Protein AF-A0AA91IBG1-F1 (afdb_monomer)

Structure (mmCIF, N/CA/C/O backbone):
data_AF-A0AA91IBG1-F1
#
_entry.id   AF-A0AA91IBG1-F1
#
loop_
_atom_site.group_PDB
_atom_site.id
_atom_site.type_symbol
_atom_site.label_atom_id
_atom_site.label_alt_id
_atom_site.label_comp_id
_atom_site.label_asym_id
_atom_site.label_entity_id
_atom_site.label_seq_id
_atom_site.pdbx_PDB_ins_code
_atom_site.Cartn_x
_atom_site.Cartn_y
_atom_site.Cartn_z
_atom_site.occupancy
_atom_site.B_iso_or_equiv
_atom_site.auth_seq_id
_atom_site.auth_comp_id
_atom_site.auth_asym_id
_atom_site.auth_atom_id
_atom_site.pdbx_PDB_model_num
ATOM 1 N N . MET A 1 1 ? -10.911 10.021 14.380 1.00 71.94 1 MET A N 1
ATOM 2 C CA . MET A 1 1 ? -10.523 11.302 13.738 1.00 71.94 1 MET A CA 1
ATOM 3 C C . MET A 1 1 ? -10.210 11.180 12.238 1.00 71.94 1 MET A C 1
ATOM 5 O O . MET A 1 1 ? -10.344 12.176 11.545 1.00 71.94 1 MET A O 1
ATOM 9 N N . TYR A 1 2 ? -9.928 9.997 11.674 1.00 86.56 2 TYR A N 1
ATOM 10 C CA . TYR A 1 2 ? -9.941 9.788 10.213 1.00 86.56 2 TYR A CA 1
ATOM 11 C C . TYR A 1 2 ? -10.861 8.622 9.851 1.00 86.56 2 TYR A C 1
ATOM 13 O O . TYR A 1 2 ? -10.703 7.534 10.384 1.00 86.56 2 TYR A O 1
ATOM 21 N N . SER A 1 3 ? -11.820 8.806 8.940 1.00 91.56 3 SER A N 1
ATOM 22 C CA . SER A 1 3 ? -12.705 7.703 8.508 1.00 91.56 3 SER A CA 1
ATOM 23 C C . SER A 1 3 ? -12.066 6.813 7.434 1.00 91.56 3 SER A C 1
ATOM 25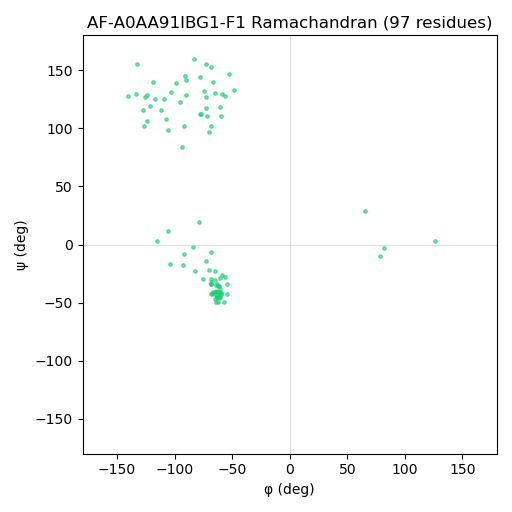 O O . SER A 1 3 ? -12.467 5.664 7.240 1.00 91.56 3 SER A O 1
ATOM 27 N N . ARG A 1 4 ? -11.084 7.356 6.706 1.00 92.50 4 ARG A N 1
ATOM 28 C CA . ARG A 1 4 ? -10.378 6.720 5.588 1.00 92.50 4 ARG A CA 1
ATOM 29 C C . ARG A 1 4 ? -8.896 7.076 5.651 1.00 92.50 4 ARG A C 1
ATOM 31 O O . ARG A 1 4 ? -8.578 8.260 5.703 1.00 92.50 4 ARG A O 1
ATOM 38 N N . ILE A 1 5 ? -8.022 6.076 5.609 1.00 92.88 5 ILE A N 1
ATOM 39 C CA . ILE A 1 5 ? -6.561 6.240 5.634 1.00 92.88 5 ILE A CA 1
ATOM 40 C C . ILE A 1 5 ? -6.002 5.706 4.312 1.00 92.88 5 ILE A C 1
ATOM 42 O O . ILE A 1 5 ? -6.283 4.567 3.942 1.00 92.88 5 ILE A O 1
ATOM 46 N N . LEU A 1 6 ? -5.244 6.531 3.588 1.00 93.25 6 LEU A N 1
ATOM 47 C CA . LEU A 1 6 ? -4.535 6.127 2.373 1.00 93.25 6 LEU A CA 1
ATOM 48 C C . LEU A 1 6 ? -3.134 5.631 2.748 1.00 93.25 6 LEU A C 1
ATOM 50 O O . LEU A 1 6 ? -2.409 6.340 3.441 1.00 93.25 6 LEU A O 1
ATOM 54 N N . VAL A 1 7 ? -2.757 4.443 2.279 1.00 94.69 7 VAL A N 1
ATOM 55 C CA . VAL A 1 7 ? -1.472 3.802 2.581 1.00 94.69 7 VAL A CA 1
ATOM 56 C C . VAL A 1 7 ? -0.746 3.493 1.268 1.00 94.69 7 VAL A C 1
ATOM 58 O O . VAL A 1 7 ? -1.170 2.590 0.541 1.00 94.69 7 VAL A O 1
ATOM 61 N N . PRO A 1 8 ? 0.314 4.242 0.922 1.00 93.31 8 PRO A N 1
ATOM 62 C CA . PRO A 1 8 ? 1.137 3.932 -0.236 1.00 93.31 8 PRO A CA 1
ATOM 63 C C . PRO A 1 8 ? 2.029 2.717 0.049 1.00 93.31 8 PRO A C 1
ATOM 65 O O . PRO A 1 8 ? 2.694 2.666 1.082 1.00 93.31 8 PRO A O 1
ATOM 68 N N . LEU A 1 9 ? 2.057 1.760 -0.875 1.00 93.62 9 LEU A N 1
ATOM 69 C CA . LEU A 1 9 ? 2.887 0.561 -0.818 1.00 93.62 9 LEU A CA 1
ATOM 70 C C . LEU A 1 9 ? 3.744 0.470 -2.073 1.00 93.62 9 LEU A C 1
ATOM 72 O O . LEU A 1 9 ? 3.230 0.523 -3.186 1.00 93.62 9 LEU A O 1
ATOM 76 N N . ASP A 1 10 ? 5.043 0.286 -1.886 1.00 91.25 10 ASP A N 1
ATOM 77 C CA . ASP A 1 10 ? 6.026 0.039 -2.948 1.00 91.25 10 ASP A CA 1
ATOM 78 C C . ASP A 1 10 ? 6.663 -1.358 -2.844 1.00 91.25 10 ASP A C 1
ATOM 80 O O . ASP A 1 10 ? 7.540 -1.698 -3.631 1.00 91.25 10 ASP A O 1
ATOM 84 N N . GLY A 1 11 ? 6.225 -2.172 -1.876 1.00 90.69 11 GLY A N 1
ATOM 85 C CA . GLY A 1 11 ? 6.756 -3.512 -1.613 1.00 90.69 11 GLY A CA 1
ATOM 86 C C . GLY A 1 11 ? 8.042 -3.530 -0.780 1.00 90.69 11 GLY A C 1
ATOM 87 O O . GLY A 1 11 ? 8.524 -4.606 -0.430 1.00 90.69 11 GLY A O 1
ATOM 88 N N . SER A 1 12 ? 8.600 -2.368 -0.426 1.00 95.31 12 SER A N 1
ATOM 89 C CA . SER A 1 12 ? 9.760 -2.297 0.462 1.00 95.31 12 SER A CA 1
ATOM 90 C C . SER A 1 12 ? 9.409 -2.721 1.899 1.00 95.31 12 SER A C 1
ATOM 92 O O . SER A 1 12 ? 8.281 -2.514 2.354 1.00 95.31 12 SER A O 1
ATOM 94 N N . PRO A 1 13 ? 10.377 -3.238 2.682 1.00 96.44 13 PRO A N 1
ATOM 95 C CA . PRO A 1 13 ? 10.149 -3.558 4.093 1.00 96.44 13 PRO A CA 1
ATOM 96 C C . PRO A 1 13 ? 9.615 -2.371 4.908 1.00 96.44 13 PRO A C 1
ATOM 98 O O . PRO A 1 13 ? 8.793 -2.545 5.804 1.00 96.44 13 PRO A O 1
ATOM 101 N N . THR A 1 14 ? 10.046 -1.152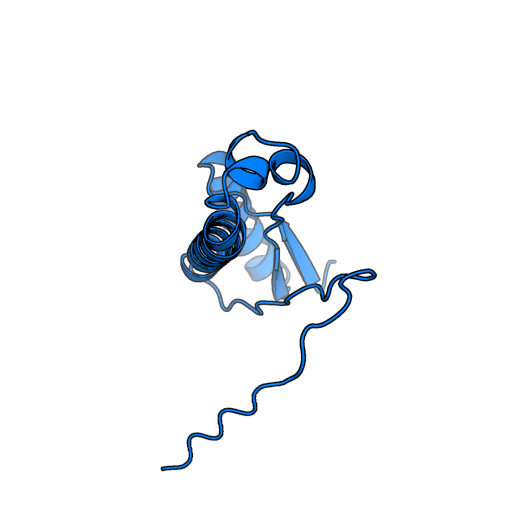 4.573 1.00 97.56 14 THR A N 1
ATOM 102 C CA . THR A 1 14 ? 9.606 0.074 5.245 1.00 97.56 14 THR A CA 1
ATOM 103 C C . THR A 1 14 ? 8.139 0.388 4.964 1.00 97.56 14 THR A C 1
ATOM 105 O O . THR A 1 14 ? 7.412 0.744 5.892 1.00 97.56 14 THR A O 1
ATOM 108 N N . SER A 1 15 ? 7.674 0.245 3.716 1.00 95.81 15 SER A N 1
ATOM 109 C CA . SER A 1 15 ? 6.258 0.481 3.405 1.00 95.81 15 SER A CA 1
ATOM 110 C C . SER A 1 15 ? 5.352 -0.584 4.027 1.00 95.81 15 SER A C 1
ATOM 112 O O . SER A 1 15 ? 4.273 -0.249 4.515 1.00 95.81 15 SER A O 1
ATOM 114 N N . LEU A 1 16 ? 5.821 -1.834 4.121 1.00 95.88 16 LEU A N 1
ATOM 115 C CA . LEU A 1 16 ? 5.120 -2.910 4.829 1.00 95.88 16 LEU A CA 1
ATOM 116 C C . LEU A 1 16 ? 5.031 -2.657 6.343 1.00 95.88 16 LEU A C 1
ATOM 118 O O . LEU A 1 16 ? 3.959 -2.799 6.921 1.00 95.88 16 LEU A O 1
ATOM 122 N N . ALA A 1 17 ? 6.101 -2.182 6.986 1.00 97.12 17 ALA A N 1
ATOM 123 C CA . ALA A 1 17 ? 6.035 -1.781 8.395 1.00 97.12 17 ALA A CA 1
ATOM 124 C C . ALA A 1 17 ? 5.055 -0.607 8.619 1.00 97.12 17 ALA A C 1
ATOM 126 O O . ALA A 1 17 ? 4.335 -0.560 9.619 1.00 97.12 17 ALA A O 1
ATOM 127 N N . GLY A 1 18 ? 4.980 0.330 7.666 1.00 97.00 18 GLY A N 1
ATOM 128 C CA . GLY A 1 18 ? 3.980 1.401 7.672 1.00 97.00 18 GLY A CA 1
ATOM 129 C C . GLY A 1 18 ? 2.540 0.889 7.534 1.00 97.00 18 GLY A C 1
ATOM 130 O O . GLY A 1 18 ? 1.629 1.438 8.158 1.00 97.00 18 GLY A O 1
ATOM 131 N N . LEU A 1 19 ? 2.325 -0.186 6.769 1.00 96.38 19 LEU A N 1
ATOM 132 C CA . LEU A 1 19 ? 1.029 -0.859 6.678 1.00 96.38 19 LEU A CA 1
ATOM 133 C C . LEU A 1 19 ? 0.601 -1.440 8.028 1.00 96.38 19 LEU A C 1
ATOM 135 O O . LEU A 1 19 ? -0.548 -1.247 8.425 1.00 96.38 19 LEU A O 1
ATOM 139 N N . ASP A 1 20 ? 1.511 -2.093 8.751 1.00 97.12 20 ASP A N 1
ATOM 140 C CA . ASP A 1 20 ? 1.217 -2.665 10.072 1.00 97.12 20 ASP A CA 1
ATOM 141 C C . ASP A 1 20 ? 0.761 -1.591 11.075 1.00 97.12 20 ASP A C 1
ATOM 143 O O . ASP A 1 20 ? -0.208 -1.780 11.822 1.00 97.12 20 ASP A O 1
ATOM 147 N N . GLU A 1 21 ? 1.412 -0.425 11.057 1.00 97.25 21 GLU A N 1
ATOM 148 C CA . GLU A 1 21 ? 1.003 0.750 11.835 1.00 97.25 21 GLU A CA 1
ATOM 149 C C . GLU A 1 21 ? -0.390 1.243 11.424 1.00 97.25 21 GLU A C 1
ATOM 151 O O . GLU A 1 21 ? -1.268 1.417 12.274 1.00 97.25 21 GLU A O 1
ATOM 156 N N . ALA A 1 22 ? -0.627 1.415 10.121 1.00 95.94 22 ALA A N 1
ATOM 157 C CA . ALA A 1 22 ? -1.910 1.881 9.603 1.00 95.94 22 ALA A CA 1
ATOM 158 C C . ALA A 1 22 ? -3.062 0.929 9.965 1.00 95.94 22 ALA A C 1
ATOM 160 O O . ALA A 1 22 ? -4.150 1.387 10.319 1.00 95.94 22 ALA A O 1
ATOM 161 N N . ILE A 1 23 ? -2.825 -0.388 9.943 1.00 95.75 23 ILE A N 1
ATOM 162 C CA . ILE A 1 23 ? -3.787 -1.405 10.394 1.00 95.75 23 ILE A CA 1
ATOM 163 C C . ILE A 1 23 ? -4.123 -1.214 11.869 1.00 95.75 23 ILE A C 1
ATOM 165 O O . ILE A 1 23 ? -5.300 -1.257 12.243 1.00 95.75 23 ILE A O 1
ATOM 169 N N . ARG A 1 24 ? -3.119 -0.989 12.720 1.00 96.19 24 ARG A N 1
ATOM 170 C CA . ARG A 1 24 ? -3.355 -0.773 14.151 1.00 96.19 24 ARG A CA 1
ATOM 171 C C . ARG A 1 24 ? -4.171 0.492 14.398 1.00 96.19 24 ARG A C 1
ATOM 173 O O . ARG A 1 24 ? -5.142 0.440 15.150 1.00 96.19 24 ARG A O 1
ATOM 180 N N . LEU A 1 25 ? -3.823 1.590 13.729 1.00 95.12 25 LEU A N 1
ATOM 181 C CA . LEU A 1 25 ? -4.555 2.854 13.821 1.00 95.12 25 LEU A CA 1
ATOM 182 C C . LEU A 1 25 ? -6.002 2.702 13.343 1.00 95.12 25 LEU A C 1
ATOM 184 O O . LEU A 1 25 ? -6.923 3.107 14.047 1.00 95.12 25 LEU A O 1
ATOM 188 N N . ALA A 1 26 ? -6.222 2.050 12.199 1.00 94.56 26 ALA A N 1
ATOM 189 C CA . ALA A 1 26 ? -7.562 1.829 11.665 1.00 94.56 26 ALA A CA 1
ATOM 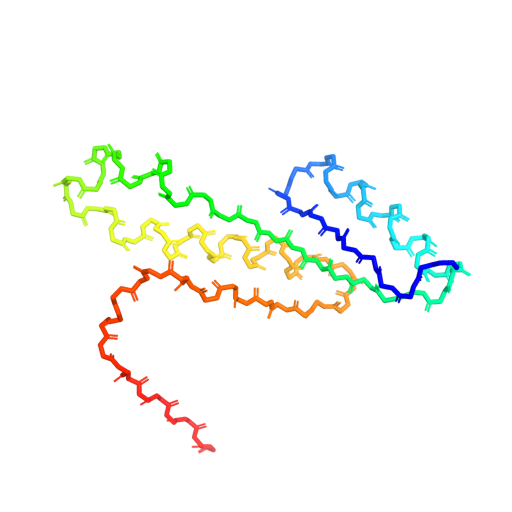190 C C . ALA A 1 26 ? -8.447 1.000 12.605 1.00 94.56 26 ALA A C 1
ATOM 192 O O . ALA A 1 26 ? -9.639 1.276 12.719 1.00 94.56 26 ALA A O 1
ATOM 193 N N . ARG A 1 27 ? -7.873 0.021 13.317 1.00 93.94 27 ARG A N 1
ATOM 194 C CA . ARG A 1 27 ? -8.598 -0.765 14.329 1.00 93.94 27 ARG A CA 1
ATOM 195 C C . ARG A 1 27 ? -9.006 0.070 15.540 1.00 93.94 27 ARG A C 1
ATOM 197 O O . ARG A 1 27 ? -10.117 -0.104 16.025 1.00 93.94 27 ARG A O 1
ATOM 204 N N . ILE A 1 28 ? -8.128 0.955 16.013 1.00 95.19 28 ILE A N 1
ATOM 205 C CA . ILE A 1 28 ? -8.408 1.841 17.155 1.00 95.19 28 ILE A CA 1
ATOM 206 C C . ILE A 1 28 ? -9.495 2.861 16.788 1.00 95.19 28 ILE A C 1
ATOM 208 O O . ILE A 1 28 ? -10.404 3.115 17.570 1.00 95.19 28 ILE A O 1
ATOM 212 N N . GLU A 1 29 ? -9.416 3.418 15.581 1.00 93.50 29 GLU A N 1
ATOM 213 C CA . GLU A 1 29 ? -10.259 4.530 15.131 1.00 93.50 29 GLU A CA 1
ATOM 214 C C . GLU A 1 29 ? -11.544 4.091 14.404 1.00 93.50 29 GLU A C 1
ATOM 216 O O . GLU A 1 29 ? -12.384 4.930 14.076 1.00 93.50 29 GLU A O 1
ATOM 221 N N . GLY A 1 30 ? -11.700 2.795 14.106 1.00 93.69 30 GLY A N 1
ATOM 222 C CA . GLY A 1 30 ? -12.786 2.286 13.259 1.00 93.69 30 GLY A CA 1
ATOM 223 C C . GLY A 1 30 ? -12.698 2.773 11.805 1.00 93.69 30 GLY A C 1
ATOM 224 O O . GLY A 1 30 ? -13.718 2.942 11.135 1.00 93.69 30 GLY A O 1
ATOM 225 N N . SER A 1 31 ? -11.488 3.053 11.319 1.00 94.50 31 SER A N 1
ATOM 226 C CA . SER A 1 31 ? -11.242 3.592 9.980 1.00 94.50 31 SER A CA 1
ATOM 227 C C . SER A 1 31 ? -11.203 2.502 8.914 1.00 94.50 31 SER A C 1
ATOM 229 O O . SER A 1 31 ? -10.906 1.338 9.172 1.00 94.50 31 SER A O 1
ATOM 231 N N . THR A 1 32 ? -11.403 2.908 7.663 1.00 92.56 32 THR A N 1
ATOM 232 C CA . THR A 1 32 ? -11.151 2.052 6.495 1.00 92.56 32 THR A CA 1
ATOM 233 C C . THR A 1 32 ? -9.796 2.376 5.871 1.00 92.56 32 THR A C 1
ATOM 235 O O . THR A 1 32 ? -9.424 3.546 5.749 1.00 92.56 32 THR A O 1
ATOM 238 N N . LEU A 1 33 ? -9.053 1.347 5.465 1.00 92.88 33 LEU A N 1
ATOM 239 C CA . LEU A 1 33 ? -7.788 1.510 4.749 1.00 92.88 33 LEU A CA 1
ATOM 240 C C . LEU A 1 33 ? -8.014 1.528 3.236 1.00 92.88 33 LEU A C 1
ATOM 242 O O . LEU A 1 33 ? -8.879 0.829 2.709 1.00 92.88 33 LEU A O 1
ATOM 246 N N . ARG A 1 34 ? -7.214 2.328 2.535 1.00 91.94 34 ARG A N 1
ATOM 247 C CA . ARG A 1 34 ? -7.112 2.345 1.075 1.00 91.94 34 ARG A CA 1
ATOM 248 C C . ARG A 1 34 ? -5.651 2.193 0.701 1.00 91.94 34 ARG A C 1
ATOM 250 O O . ARG A 1 34 ? -4.855 3.064 1.030 1.00 91.94 34 ARG A O 1
AT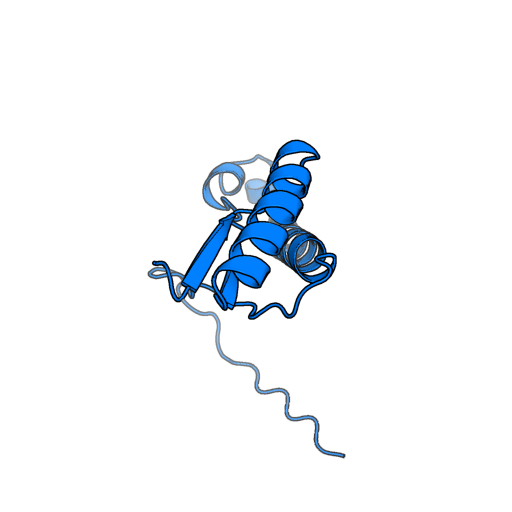OM 257 N N . LEU A 1 35 ? -5.308 1.100 0.037 1.00 92.50 35 LEU A N 1
ATOM 258 C CA . LEU A 1 35 ? -3.936 0.847 -0.388 1.00 92.50 35 LEU A CA 1
ATOM 259 C C . LEU A 1 35 ? -3.708 1.431 -1.784 1.00 92.50 35 LEU A C 1
ATOM 261 O O . LEU A 1 35 ? -4.606 1.386 -2.626 1.00 92.50 35 LEU A O 1
ATOM 265 N N . LEU A 1 36 ? -2.524 1.992 -2.014 1.00 91.19 36 LEU A N 1
ATOM 266 C CA . LEU A 1 36 ? -2.135 2.606 -3.282 1.00 91.19 36 LEU A CA 1
ATOM 267 C C . LEU A 1 36 ? -0.744 2.124 -3.679 1.00 91.19 36 LEU A C 1
ATOM 269 O O . LEU A 1 36 ? 0.191 2.245 -2.898 1.00 91.19 36 LEU A O 1
ATOM 273 N N . HIS A 1 37 ? -0.598 1.656 -4.912 1.00 89.69 37 HIS A N 1
ATOM 274 C CA . HIS A 1 37 ? 0.698 1.446 -5.545 1.00 89.69 37 HIS A CA 1
ATOM 275 C C . HIS A 1 37 ? 0.777 2.337 -6.785 1.00 89.69 37 HIS A C 1
ATOM 277 O O . HIS A 1 37 ? -0.220 2.498 -7.490 1.00 89.69 37 HIS A O 1
ATOM 283 N N . VAL A 1 38 ? 1.938 2.939 -7.034 1.00 87.81 38 VAL A N 1
ATOM 284 C CA . VAL A 1 38 ? 2.149 3.840 -8.172 1.00 87.81 38 VAL A CA 1
ATOM 285 C C . VAL A 1 38 ? 3.275 3.293 -9.031 1.00 87.81 38 VAL A C 1
ATOM 287 O O . VAL A 1 38 ? 4.414 3.202 -8.579 1.00 87.81 38 VAL A O 1
ATOM 290 N N . VAL A 1 39 ? 2.948 2.990 -10.284 1.00 82.31 39 VAL A N 1
ATOM 291 C CA . VAL A 1 39 ? 3.924 2.655 -11.321 1.00 82.31 39 VAL A CA 1
ATOM 292 C C . VAL A 1 39 ? 4.246 3.923 -12.104 1.00 82.31 39 VAL A C 1
ATOM 294 O O . VAL A 1 39 ? 3.358 4.567 -12.661 1.00 82.31 39 VAL A O 1
ATOM 297 N N . ASP A 1 40 ? 5.522 4.296 -12.142 1.00 79.12 40 ASP A N 1
ATOM 298 C CA . ASP A 1 40 ? 5.999 5.448 -12.907 1.00 79.12 40 ASP A CA 1
ATOM 299 C C . ASP A 1 40 ? 6.464 5.003 -14.297 1.00 79.12 40 ASP A C 1
ATOM 301 O O . ASP A 1 40 ? 7.641 4.738 -14.534 1.00 79.12 40 ASP A O 1
ATOM 305 N N . GLU A 1 41 ? 5.510 4.887 -15.218 1.00 74.19 41 GLU A N 1
ATOM 306 C CA . GLU A 1 41 ? 5.750 4.398 -16.582 1.00 74.19 41 GLU A CA 1
ATOM 307 C C . GLU A 1 41 ? 6.664 5.330 -17.394 1.00 74.19 41 GLU A C 1
ATOM 309 O O . GLU A 1 41 ? 7.415 4.880 -18.260 1.00 74.19 41 GLU A O 1
ATOM 314 N N . LEU A 1 42 ? 6.630 6.640 -17.121 1.00 70.50 42 LEU A N 1
ATOM 315 C CA . LEU A 1 42 ? 7.383 7.637 -17.890 1.00 70.50 42 LEU A CA 1
ATOM 316 C C . LEU A 1 42 ? 8.893 7.504 -17.688 1.00 70.50 42 LEU A C 1
ATOM 318 O O . LEU A 1 42 ? 9.651 7.769 -18.620 1.00 70.50 42 LEU A O 1
ATOM 322 N N . LYS A 1 43 ? 9.329 7.023 -16.518 1.00 68.75 43 LYS A N 1
ATOM 323 C CA . LYS A 1 43 ? 10.742 6.696 -16.270 1.00 68.75 43 LYS A CA 1
ATOM 324 C C . LYS A 1 43 ? 11.278 5.621 -17.211 1.00 68.75 43 LYS A C 1
ATOM 326 O O . LYS A 1 43 ? 12.466 5.628 -17.519 1.00 68.75 43 LYS A O 1
ATOM 331 N N . TYR A 1 44 ? 10.413 4.727 -17.680 1.00 67.06 44 TYR A N 1
ATOM 332 C CA . TYR A 1 44 ? 10.791 3.597 -18.528 1.00 67.06 44 TYR A CA 1
ATOM 333 C C . TYR A 1 44 ? 10.422 3.810 -20.000 1.00 67.06 44 TYR A C 1
ATOM 335 O O . TYR A 1 44 ? 11.014 3.174 -20.872 1.00 67.06 44 TYR A O 1
ATOM 343 N N . ALA A 1 45 ? 9.534 4.765 -20.297 1.00 63.47 45 ALA A N 1
ATOM 344 C CA . ALA A 1 45 ? 9.082 5.092 -21.650 1.00 63.47 45 ALA A CA 1
ATOM 345 C C . ALA A 1 45 ? 10.213 5.508 -22.615 1.00 63.47 45 ALA A C 1
ATOM 347 O O . ALA A 1 45 ? 10.081 5.314 -23.823 1.00 63.47 45 ALA A O 1
ATOM 348 N N . TRP A 1 46 ? 11.327 6.041 -22.097 1.00 61.78 46 TRP A N 1
ATOM 349 C CA . TRP A 1 46 ? 12.514 6.433 -22.878 1.00 61.78 46 TRP A CA 1
ATOM 350 C C . TRP A 1 46 ? 13.708 5.483 -22.721 1.00 61.78 46 TRP A C 1
ATOM 352 O O . TRP A 1 46 ? 14.821 5.810 -23.133 1.00 61.78 46 TRP A O 1
ATOM 362 N N . SER A 1 47 ? 13.504 4.313 -22.116 1.00 63.56 47 SER A N 1
ATOM 363 C CA . SER A 1 47 ? 14.555 3.302 -22.014 1.00 63.56 47 SER A CA 1
ATOM 364 C C . SER A 1 47 ? 14.816 2.625 -23.367 1.00 63.56 47 SER A C 1
ATOM 366 O O . SER A 1 47 ? 13.948 2.585 -24.240 1.00 63.56 47 SER A O 1
ATOM 368 N N . PHE A 1 48 ? 16.024 2.079 -23.544 1.00 56.97 48 PHE A N 1
ATOM 369 C CA . PHE A 1 48 ? 16.452 1.394 -24.775 1.00 56.97 48 PHE A CA 1
ATOM 370 C C . PHE A 1 48 ? 15.513 0.234 -25.165 1.00 56.97 48 PHE A C 1
ATOM 372 O O . PHE A 1 48 ? 15.326 -0.055 -26.344 1.00 56.97 48 PHE A O 1
ATOM 379 N N . ASP A 1 49 ? 14.858 -0.362 -24.167 1.00 57.00 49 ASP A N 1
ATOM 380 C CA . ASP A 1 49 ? 13.865 -1.430 -24.297 1.00 57.00 49 ASP A CA 1
ATOM 381 C C . ASP A 1 49 ? 12.614 -0.984 -25.082 1.00 57.00 49 ASP A C 1
ATOM 383 O O . ASP A 1 49 ? 12.059 -1.733 -25.886 1.00 57.00 49 ASP A O 1
ATOM 387 N N . SER A 1 50 ? 12.229 0.289 -24.931 1.00 55.38 50 SER A N 1
ATOM 388 C CA . SER A 1 50 ? 11.125 0.934 -25.656 1.00 55.38 50 SER A CA 1
ATOM 389 C C . SER A 1 50 ? 11.436 1.108 -27.153 1.00 55.38 50 SER A C 1
ATOM 391 O O . SER A 1 50 ? 10.555 0.943 -27.994 1.00 55.38 50 SER A O 1
ATOM 393 N N . LEU A 1 51 ? 12.704 1.361 -27.514 1.00 54.09 51 LEU A N 1
ATOM 394 C CA . LEU A 1 51 ? 13.148 1.434 -28.917 1.0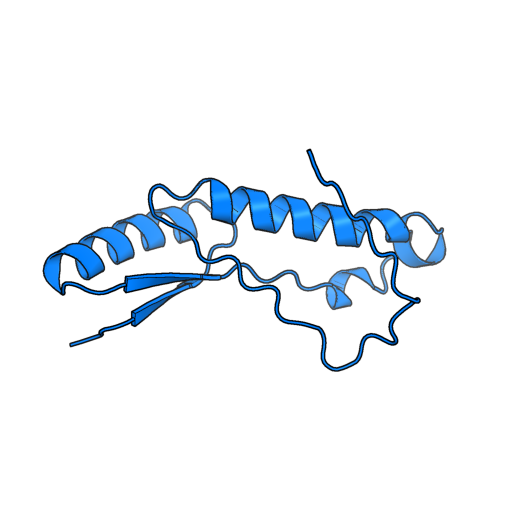0 54.09 51 LEU A CA 1
ATOM 395 C C . LEU A 1 51 ? 13.270 0.054 -29.584 1.00 54.09 51 LEU A C 1
ATOM 397 O O . LEU A 1 51 ? 13.107 -0.050 -30.798 1.00 54.09 51 LEU A O 1
ATOM 401 N N . ALA A 1 52 ? 13.568 -0.991 -28.808 1.00 59.47 52 ALA A N 1
ATOM 402 C CA . ALA A 1 52 ? 13.774 -2.351 -29.305 1.00 59.47 52 ALA A CA 1
ATOM 403 C C . ALA A 1 52 ? 12.468 -3.155 -29.493 1.00 59.47 52 ALA A C 1
ATOM 405 O O . ALA A 1 52 ? 12.519 -4.303 -29.928 1.00 59.47 52 ALA A O 1
ATOM 406 N N . GLY A 1 53 ? 11.301 -2.588 -29.157 1.00 56.56 53 GLY A N 1
ATOM 407 C CA . GLY A 1 53 ? 10.004 -3.284 -29.199 1.00 56.56 53 GLY A CA 1
ATOM 408 C C . GLY A 1 53 ? 9.742 -4.223 -28.011 1.00 56.56 53 GLY A C 1
ATOM 409 O O . GLY A 1 53 ? 8.603 -4.643 -27.801 1.00 56.56 53 GLY A O 1
ATOM 410 N N . CYS A 1 54 ? 10.761 -4.480 -27.188 1.00 54.81 54 CYS A N 1
ATOM 411 C CA . CYS A 1 54 ? 10.683 -5.245 -25.942 1.00 54.81 54 CYS A CA 1
ATOM 412 C C . CYS A 1 54 ? 9.914 -4.512 -24.824 1.00 54.81 54 CYS A C 1
ATOM 414 O O . CYS A 1 54 ? 9.348 -5.149 -23.941 1.00 54.81 54 CYS A O 1
ATOM 416 N N . GLY A 1 55 ? 9.798 -3.181 -24.897 1.00 56.81 55 GLY A N 1
ATOM 417 C CA . GLY A 1 55 ? 9.085 -2.372 -23.902 1.00 56.81 55 GLY A CA 1
ATOM 418 C C . GLY A 1 55 ? 7.561 -2.562 -23.865 1.00 56.81 55 GLY A C 1
ATOM 419 O O . GLY A 1 55 ? 6.909 -2.004 -22.982 1.00 56.81 55 GLY A O 1
ATOM 420 N N . SER A 1 56 ? 6.981 -3.330 -24.797 1.00 65.12 56 SER A N 1
ATOM 421 C CA . SER A 1 56 ? 5.534 -3.589 -24.838 1.00 65.12 56 SER A CA 1
ATOM 422 C C . SER A 1 56 ? 5.042 -4.460 -23.673 1.00 65.12 56 SER A C 1
ATOM 424 O O . SER A 1 56 ? 3.951 -4.204 -23.164 1.00 65.12 56 SER A O 1
ATOM 426 N N . ASP A 1 57 ? 5.867 -5.392 -23.184 1.00 75.00 57 ASP A N 1
ATOM 427 C CA . ASP A 1 57 ? 5.515 -6.290 -22.072 1.00 75.00 57 ASP A CA 1
ATOM 428 C C . ASP A 1 57 ? 5.947 -5.755 -20.696 1.00 75.00 57 ASP A C 1
ATOM 430 O O . ASP A 1 57 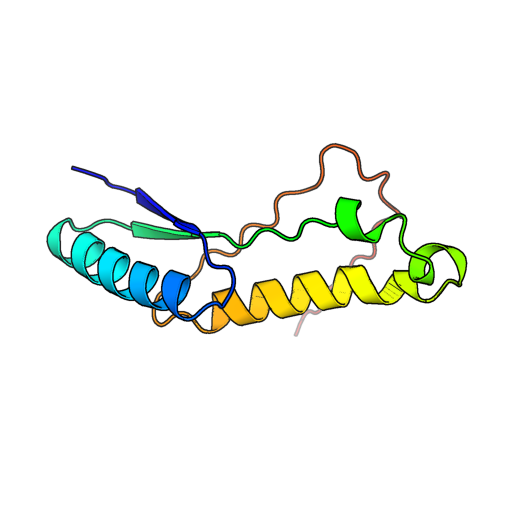? 5.419 -6.173 -19.663 1.00 75.00 57 ASP A O 1
ATOM 434 N N . LEU A 1 58 ? 6.869 -4.787 -20.658 1.00 77.19 58 LEU A N 1
ATOM 435 C CA . LEU A 1 58 ? 7.408 -4.250 -19.408 1.00 77.19 58 LEU A CA 1
ATOM 436 C C . LEU A 1 58 ? 6.345 -3.521 -18.578 1.00 77.19 58 LEU A C 1
ATOM 438 O O . LEU A 1 58 ? 6.234 -3.750 -17.376 1.00 77.19 58 LEU A O 1
ATOM 442 N N . ILE A 1 59 ? 5.555 -2.644 -19.204 1.00 78.38 59 ILE A N 1
ATOM 443 C CA . ILE A 1 59 ? 4.533 -1.867 -18.488 1.00 78.38 59 ILE A CA 1
ATOM 444 C C . ILE A 1 59 ? 3.444 -2.777 -17.889 1.00 78.38 59 ILE A C 1
ATOM 446 O O . ILE A 1 59 ? 3.190 -2.648 -16.687 1.00 78.38 59 ILE A O 1
ATOM 450 N N . PRO A 1 60 ? 2.845 -3.726 -18.641 1.00 81.94 60 PRO A N 1
ATOM 451 C CA . PRO A 1 60 ? 1.931 -4.713 -18.066 1.00 81.94 60 PRO A CA 1
ATOM 452 C C . PRO A 1 60 ? 2.542 -5.497 -16.899 1.00 81.94 60 PRO A C 1
ATOM 454 O O . PRO A 1 60 ? 1.894 -5.654 -15.866 1.00 81.94 60 PRO A O 1
ATOM 457 N N . LEU A 1 61 ? 3.804 -5.924 -17.016 1.00 84.50 61 LEU A N 1
ATOM 458 C CA . LEU A 1 61 ? 4.488 -6.671 -15.959 1.00 84.50 61 LEU A CA 1
ATOM 459 C C . LEU A 1 61 ? 4.681 -5.836 -14.682 1.00 84.50 61 LEU A C 1
ATOM 461 O O . LEU A 1 61 ? 4.485 -6.332 -13.574 1.00 84.50 61 LEU A O 1
ATOM 465 N N . MET A 1 62 ? 5.043 -4.558 -14.817 1.00 84.50 62 MET A N 1
ATOM 466 C CA . MET A 1 62 ? 5.170 -3.645 -13.676 1.00 84.50 62 MET A CA 1
ATOM 467 C C . MET A 1 62 ? 3.825 -3.408 -12.984 1.00 84.50 62 MET A C 1
ATOM 469 O O . MET A 1 62 ? 3.763 -3.359 -11.755 1.00 84.50 62 MET A O 1
ATOM 473 N N . GLN A 1 63 ? 2.749 -3.274 -13.763 1.00 84.12 63 GLN A N 1
ATOM 474 C CA . GLN A 1 63 ? 1.394 -3.149 -13.229 1.00 84.12 63 GLN A CA 1
ATOM 475 C C . GLN A 1 63 ? 0.990 -4.417 -12.468 1.00 84.12 63 GLN A C 1
ATOM 477 O O . GLN A 1 63 ? 0.524 -4.316 -11.335 1.00 84.12 63 GLN A O 1
ATOM 482 N N . GLU A 1 64 ? 1.250 -5.599 -13.032 1.00 89.06 64 GLU A N 1
ATOM 483 C CA . GLU A 1 64 ? 0.972 -6.884 -12.385 1.00 89.06 64 GLU A CA 1
ATOM 484 C C . GLU A 1 64 ? 1.757 -7.050 -11.076 1.00 89.06 64 GLU A C 1
ATOM 486 O O . GLU A 1 64 ? 1.185 -7.422 -10.051 1.00 89.06 64 GLU A O 1
ATOM 491 N N . ALA A 1 65 ? 3.045 -6.700 -11.066 1.00 89.25 65 ALA A N 1
ATOM 492 C CA . ALA A 1 65 ? 3.851 -6.697 -9.846 1.00 89.25 65 ALA A CA 1
ATOM 493 C C . ALA A 1 65 ? 3.274 -5.741 -8.783 1.00 89.25 65 ALA A C 1
ATOM 495 O O . ALA A 1 65 ? 3.176 -6.093 -7.604 1.00 89.25 65 ALA A O 1
ATOM 496 N N . GLY A 1 66 ? 2.827 -4.554 -9.199 1.00 89.31 66 GLY A N 1
ATOM 497 C CA . GLY A 1 66 ? 2.133 -3.602 -8.336 1.00 89.31 66 GLY A CA 1
ATOM 498 C C . GLY A 1 66 ? 0.840 -4.161 -7.741 1.00 89.31 66 GLY A C 1
ATOM 499 O O . GLY A 1 66 ? 0.589 -4.024 -6.540 1.00 89.31 66 GLY A O 1
ATOM 500 N N . GLU A 1 67 ? 0.032 -4.849 -8.549 1.00 90.38 67 GLU A N 1
ATOM 501 C CA . GLU A 1 67 ? -1.162 -5.541 -8.0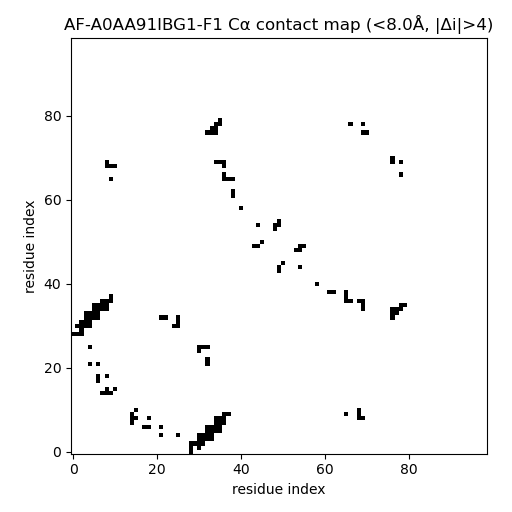63 1.00 90.38 67 GLU A CA 1
ATOM 502 C C . GLU A 1 67 ? -0.820 -6.642 -7.056 1.00 90.38 67 GLU A C 1
ATOM 504 O O . GLU A 1 67 ? -1.518 -6.788 -6.051 1.00 90.38 67 GLU A O 1
ATOM 509 N N . GLN A 1 68 ? 0.244 -7.411 -7.296 1.00 91.44 68 GLN A N 1
ATOM 510 C CA . GLN A 1 68 ? 0.687 -8.466 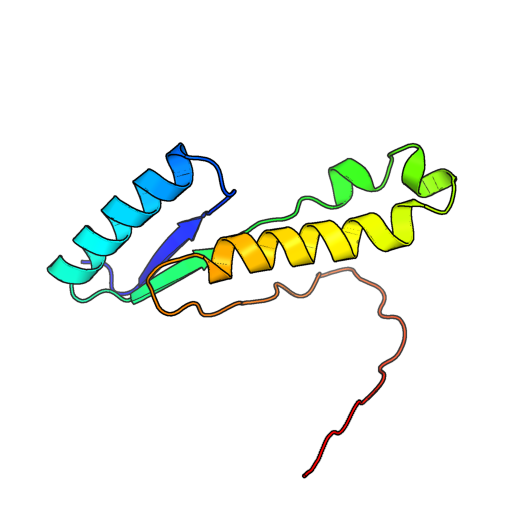-6.383 1.00 91.44 68 GLN A CA 1
ATOM 511 C C . GLN A 1 68 ? 1.097 -7.900 -5.018 1.00 91.44 68 GLN A C 1
ATOM 513 O O . GLN A 1 68 ? 0.705 -8.459 -3.991 1.00 91.44 68 GLN A O 1
ATOM 518 N N . ILE A 1 69 ? 1.794 -6.756 -4.987 1.00 90.94 69 ILE A N 1
ATOM 519 C CA . ILE A 1 69 ? 2.116 -6.045 -3.738 1.00 90.94 69 ILE A CA 1
ATOM 520 C C . ILE A 1 69 ? 0.832 -5.721 -2.977 1.00 90.94 69 ILE A C 1
ATOM 522 O O . ILE A 1 69 ? 0.716 -6.034 -1.792 1.00 90.94 69 ILE A O 1
ATOM 526 N N . LEU A 1 70 ? -0.161 -5.146 -3.657 1.00 91.12 70 LEU A N 1
ATOM 527 C CA . LEU A 1 70 ? -1.433 -4.803 -3.029 1.00 91.12 70 LEU A CA 1
ATOM 528 C C . LEU A 1 70 ? -2.166 -6.054 -2.518 1.00 91.12 70 LEU A C 1
ATOM 530 O O . LEU A 1 70 ? -2.613 -6.072 -1.375 1.00 91.12 70 LEU A O 1
ATOM 534 N N . ARG A 1 71 ? -2.238 -7.126 -3.314 1.00 90.31 71 ARG A N 1
ATOM 535 C CA . ARG A 1 71 ? -2.898 -8.396 -2.945 1.00 90.31 71 ARG A CA 1
ATOM 536 C C . ARG A 1 71 ? -2.228 -9.127 -1.781 1.00 90.31 71 ARG A C 1
ATOM 538 O O . ARG A 1 71 ? -2.894 -9.924 -1.128 1.00 90.31 71 ARG A O 1
ATOM 545 N N . SER A 1 72 ? -0.947 -8.871 -1.519 1.00 89.56 72 SER A N 1
ATOM 546 C CA . SER A 1 72 ? -0.228 -9.464 -0.383 1.00 89.56 72 SER A CA 1
ATOM 547 C C . SER A 1 72 ? -0.645 -8.887 0.977 1.00 89.56 72 SER A C 1
ATOM 549 O O . SER A 1 72 ? -0.327 -9.464 2.017 1.00 89.56 72 SER A O 1
ATOM 551 N N . ALA A 1 73 ? -1.365 -7.760 0.990 1.00 88.38 73 ALA A N 1
ATOM 552 C CA . ALA A 1 73 ? -1.782 -7.109 2.221 1.00 88.38 73 ALA A CA 1
ATOM 553 C C . ALA A 1 73 ? -2.794 -7.962 3.017 1.00 88.38 73 ALA A C 1
ATOM 555 O O . ALA A 1 73 ? -3.746 -8.497 2.446 1.00 88.38 73 ALA A O 1
ATOM 556 N N . PRO A 1 74 ? -2.685 -8.022 4.358 1.00 87.19 74 PRO A N 1
ATOM 557 C CA . PRO A 1 74 ? -3.565 -8.828 5.213 1.00 87.19 74 PRO A CA 1
ATOM 558 C C . PRO A 1 74 ? -4.937 -8.173 5.474 1.00 87.19 74 PRO A C 1
ATOM 560 O O . PRO A 1 74 ? -5.618 -8.500 6.448 1.00 87.19 74 PRO A O 1
ATOM 563 N N . VAL A 1 75 ? -5.342 -7.211 4.643 1.00 85.38 75 VAL A N 1
ATOM 564 C CA . VAL A 1 75 ? -6.592 -6.451 4.770 1.00 85.38 75 VAL A CA 1
ATOM 565 C C . VAL A 1 75 ? -7.322 -6.394 3.431 1.00 85.38 75 VAL A C 1
ATOM 567 O O . VAL A 1 75 ? -6.675 -6.480 2.390 1.00 85.38 75 VAL A O 1
ATOM 570 N N . PRO A 1 76 ? -8.656 -6.215 3.420 1.00 81.12 76 PRO A N 1
ATOM 571 C CA . PRO A 1 76 ? -9.394 -6.044 2.177 1.00 81.12 76 PRO A CA 1
ATOM 572 C C . PRO A 1 76 ? -8.848 -4.872 1.360 1.00 81.12 76 PRO A C 1
ATOM 574 O O . PRO A 1 76 ? -8.729 -3.750 1.858 1.00 81.12 76 PRO A O 1
ATOM 577 N N . VAL A 1 77 ? -8.548 -5.134 0.091 1.00 76.19 77 VAL A N 1
ATOM 578 C CA . VAL A 1 77 ? -7.984 -4.148 -0.830 1.00 76.19 77 VAL A CA 1
ATOM 579 C C . VAL A 1 77 ? -9.025 -3.762 -1.863 1.00 76.19 77 VAL A C 1
ATOM 581 O O . VAL A 1 77 ? -9.551 -4.611 -2.578 1.00 76.19 77 VAL A O 1
ATOM 584 N N . LEU A 1 78 ? -9.295 -2.461 -1.972 1.00 70.69 78 LEU A N 1
ATOM 585 C CA . LEU A 1 78 ? -9.960 -1.907 -3.143 1.00 70.69 78 LEU A CA 1
ATOM 586 C C . LEU A 1 78 ? -8.883 -1.482 -4.133 1.00 70.69 78 LEU A C 1
ATOM 588 O O . LEU A 1 78 ? -8.254 -0.438 -3.962 1.00 70.69 78 LEU A O 1
ATOM 592 N N . LEU A 1 79 ? -8.679 -2.303 -5.155 1.00 65.31 79 LEU A N 1
ATOM 593 C CA . LEU A 1 79 ? -7.747 -1.997 -6.225 1.00 65.31 79 LEU A CA 1
ATOM 594 C C . LEU A 1 79 ? -8.405 -0.968 -7.154 1.00 65.31 79 LEU A C 1
ATOM 596 O O . LEU A 1 79 ? -9.425 -1.241 -7.787 1.00 65.31 79 LEU A O 1
ATOM 600 N N . VAL A 1 80 ? -7.869 0.252 -7.166 1.00 65.00 80 VAL A N 1
ATOM 601 C CA . VAL A 1 80 ? -8.352 1.341 -8.020 1.00 65.00 80 VAL A CA 1
ATOM 602 C C . VAL A 1 80 ? -7.327 1.569 -9.118 1.00 65.00 80 VAL A C 1
ATOM 604 O O . VAL A 1 80 ? -6.255 2.113 -8.864 1.00 65.00 80 VAL A O 1
ATOM 607 N N . HIS A 1 81 ? -7.665 1.184 -10.347 1.00 60.38 81 HIS A N 1
ATOM 608 C CA . HIS A 1 81 ? -6.891 1.585 -11.517 1.00 60.38 81 HIS A CA 1
ATOM 609 C C . HIS A 1 81 ? -7.157 3.069 -11.768 1.00 60.38 81 HIS A C 1
ATOM 611 O O . HIS A 1 81 ? -8.268 3.454 -12.140 1.00 60.38 81 HIS A O 1
ATOM 617 N N . ALA A 1 82 ? -6.158 3.922 -11.544 1.00 56.16 82 ALA A N 1
ATOM 618 C CA . ALA A 1 82 ? -6.226 5.293 -12.022 1.00 56.16 82 ALA A CA 1
ATOM 619 C C . ALA A 1 82 ? -6.150 5.248 -13.554 1.00 56.16 82 ALA A C 1
ATOM 621 O O . ALA A 1 82 ? -5.085 5.021 -14.123 1.00 56.16 82 ALA A O 1
ATOM 622 N N . LEU A 1 83 ? -7.295 5.407 -14.228 1.00 47.62 83 LEU A N 1
ATOM 623 C CA . LEU A 1 83 ? -7.313 5.524 -15.682 1.00 47.62 83 LEU A CA 1
ATOM 624 C C . LEU A 1 83 ? -6.463 6.735 -16.079 1.00 47.62 83 LEU A C 1
ATOM 626 O O . LEU A 1 83 ? -6.641 7.836 -15.555 1.00 47.62 83 LEU A O 1
ATOM 630 N N . ARG A 1 84 ? -5.544 6.525 -17.018 1.00 55.56 84 ARG A N 1
ATOM 631 C CA . ARG A 1 84 ? -4.655 7.570 -17.517 1.00 55.56 84 ARG A CA 1
ATOM 632 C C . ARG A 1 84 ? -5.481 8.701 -18.143 1.00 55.56 84 ARG A C 1
ATOM 634 O O . ARG A 1 84 ? -6.137 8.492 -19.162 1.00 55.56 84 ARG A O 1
ATOM 641 N N . ALA A 1 85 ? -5.391 9.918 -17.608 1.00 39.00 85 ALA A N 1
ATOM 642 C CA . ALA A 1 85 ? -5.691 11.109 -18.396 1.00 39.00 85 ALA A CA 1
ATOM 643 C C . ALA A 1 85 ? -4.563 11.256 -19.434 1.00 39.00 85 ALA A C 1
ATOM 645 O O . ALA A 1 85 ? -3.474 11.716 -19.103 1.00 39.00 85 ALA A O 1
ATOM 646 N N . GLY A 1 86 ? -4.792 10.766 -20.657 1.00 45.59 86 GLY A N 1
ATOM 647 C CA . GLY A 1 86 ? -3.852 10.897 -21.780 1.00 45.59 86 GLY A CA 1
ATOM 648 C C . GLY A 1 86 ? -3.440 9.604 -22.494 1.00 45.59 86 GLY A C 1
ATOM 649 O O . GLY A 1 86 ? -2.635 9.676 -23.416 1.00 45.59 86 GLY A O 1
ATOM 650 N N . ALA A 1 87 ? -3.977 8.432 -22.135 1.00 45.59 87 ALA A N 1
ATOM 651 C CA . ALA A 1 87 ? -3.839 7.257 -22.999 1.00 45.59 87 ALA A CA 1
ATOM 652 C C . ALA A 1 87 ? -4.835 7.372 -24.162 1.00 45.59 87 ALA A C 1
ATOM 654 O O . ALA A 1 87 ? -6.04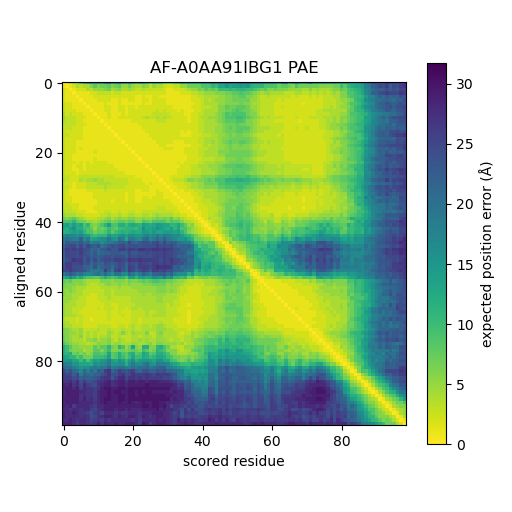5 7.282 -23.957 1.00 45.59 87 ALA A O 1
ATOM 655 N N . VAL A 1 88 ? -4.339 7.557 -25.386 1.00 43.53 88 VAL A N 1
ATOM 656 C CA . VAL A 1 88 ? -5.112 7.211 -26.584 1.00 43.53 88 VAL A CA 1
ATOM 657 C C . VAL A 1 88 ? -5.405 5.714 -26.485 1.00 43.53 88 VAL A C 1
ATOM 659 O O . VAL A 1 88 ? -4.490 4.896 -26.521 1.00 43.53 88 VAL A O 1
ATOM 662 N N . ALA A 1 89 ? -6.670 5.363 -26.273 1.00 32.88 89 ALA A N 1
ATOM 663 C CA . ALA A 1 89 ? -7.108 3.980 -26.163 1.00 32.88 89 ALA A CA 1
ATOM 664 C C . ALA A 1 89 ? -6.902 3.238 -27.497 1.00 32.88 89 ALA A C 1
ATOM 666 O O . ALA A 1 89 ? -7.403 3.720 -28.517 1.00 32.88 89 ALA A O 1
ATOM 667 N N . PRO A 1 90 ? -6.275 2.046 -27.532 1.00 34.97 90 PRO A N 1
ATOM 668 C CA . PRO A 1 90 ? -6.618 1.074 -28.549 1.00 34.97 90 PRO A CA 1
ATOM 669 C C . PRO A 1 90 ? -7.928 0.384 -28.142 1.00 34.97 90 PRO A C 1
ATOM 671 O O . PRO A 1 90 ? -8.241 0.205 -26.965 1.00 34.97 90 PRO A O 1
ATOM 674 N N . ALA A 1 91 ? -8.733 0.093 -29.156 1.00 39.06 91 ALA A N 1
ATOM 675 C CA . ALA A 1 91 ? -10.133 -0.282 -29.065 1.00 39.06 91 ALA A CA 1
ATOM 676 C C . ALA A 1 91 ? -10.436 -1.447 -28.105 1.00 39.06 91 ALA A C 1
ATOM 678 O O . ALA A 1 91 ? -9.683 -2.408 -27.970 1.00 39.06 91 ALA A O 1
ATOM 679 N N . ALA A 1 92 ? -11.613 -1.349 -27.487 1.00 40.91 92 ALA A N 1
ATOM 680 C CA . ALA A 1 92 ? -12.210 -2.338 -26.606 1.00 40.91 92 ALA A CA 1
ATOM 681 C C . ALA A 1 92 ? -12.188 -3.762 -27.188 1.00 40.91 92 ALA A C 1
ATOM 683 O O . ALA A 1 92 ? -12.675 -3.991 -28.294 1.00 40.91 92 ALA A O 1
ATOM 684 N N . SER A 1 93 ? -11.777 -4.738 -26.374 1.00 32.38 93 SER A N 1
ATOM 685 C CA . SER A 1 93 ? -12.261 -6.111 -26.515 1.00 32.38 93 SER A CA 1
ATOM 686 C C . SER A 1 93 ? -13.124 -6.439 -25.297 1.00 32.38 93 SER A C 1
ATOM 688 O O . SER A 1 93 ? -12.679 -6.399 -24.149 1.00 32.38 93 SER A O 1
ATOM 690 N N . ARG A 1 94 ? -14.414 -6.671 -25.553 1.00 42.94 94 ARG A N 1
ATOM 691 C CA . ARG A 1 94 ? -15.333 -7.268 -24.589 1.00 42.94 94 ARG A CA 1
ATOM 692 C C . ARG A 1 94 ? -14.974 -8.744 -24.490 1.00 42.94 94 ARG A C 1
ATOM 694 O O . ARG A 1 94 ? -15.167 -9.464 -25.463 1.00 42.94 94 ARG A O 1
ATOM 701 N N . VAL A 1 95 ? -14.559 -9.205 -23.317 1.00 35.38 95 VAL A N 1
ATOM 702 C CA . VAL A 1 95 ? -14.643 -10.630 -22.989 1.00 35.38 95 VAL A CA 1
ATOM 703 C C . VAL A 1 95 ? -15.786 -10.798 -22.003 1.00 35.38 95 VAL A C 1
ATOM 705 O O . VAL A 1 95 ? -15.676 -10.509 -20.815 1.00 35.38 95 VAL A O 1
ATOM 708 N N . ALA A 1 96 ? -16.928 -11.209 -22.548 1.00 37.12 96 ALA A N 1
ATOM 709 C CA . ALA A 1 96 ? -17.960 -11.866 -21.774 1.00 37.12 96 ALA A CA 1
ATOM 710 C C . ALA A 1 96 ? -17.462 -13.278 -21.447 1.00 37.12 96 ALA A C 1
ATOM 712 O O . ALA A 1 96 ? -17.113 -14.026 -22.356 1.00 37.12 96 ALA A O 1
ATOM 713 N N . ALA A 1 97 ? -17.478 -13.655 -20.174 1.00 33.38 97 ALA A N 1
ATOM 714 C CA . ALA A 1 97 ? -17.478 -15.054 -19.776 1.00 33.38 97 ALA A CA 1
ATOM 715 C C . ALA A 1 97 ? -18.668 -15.251 -18.834 1.00 33.38 97 ALA A C 1
ATOM 717 O O . ALA A 1 97 ? -18.667 -14.814 -17.684 1.00 33.38 97 ALA A O 1
ATOM 718 N N . LYS A 1 98 ? -19.730 -15.827 -19.397 1.00 28.11 98 LYS A N 1
ATOM 719 C CA . LYS A 1 98 ? -20.915 -16.321 -18.702 1.00 28.11 98 LYS A CA 1
ATOM 720 C C . LYS A 1 98 ? -20.781 -17.845 -18.634 1.00 28.11 98 LYS A C 1
ATOM 722 O O . LYS A 1 98 ? -20.535 -18.422 -19.685 1.00 28.11 98 LYS A O 1
ATOM 727 N N . ALA A 1 99 ? -20.994 -18.377 -17.424 1.00 35.62 99 ALA A N 1
ATOM 728 C CA . ALA A 1 99 ? -21.331 -19.752 -17.011 1.00 35.62 99 ALA A CA 1
ATOM 729 C C . ALA A 1 99 ? -20.612 -20.922 -17.701 1.00 35.62 99 ALA A C 1
ATOM 731 O O . ALA A 1 99 ? -20.923 -21.201 -18.878 1.00 35.62 99 ALA A O 1
#

Radius of gyration: 17.13 Å; Cα contacts (8 Å, |Δi|>4): 84; chains: 1; bounding box: 38×31×46 Å

Nearest PDB structures (foldseek):
  4wny-assembly1_A-2  TM=8.373E-01  e=7.991E-02  Burkholderia pseudomallei 1710b
  2z3v-assembly1_A  TM=7.416E-01  e=4.210E-01  Thermus thermophilus HB8
  3loq-assembly1_A  TM=4.922E-01  e=2.371E+00  Archaeoglobus fulgidus
  2e89-assembly2_C  TM=4.025E-01  e=7.340E+00  Aquifex aeolicus

Sequence (99 aa):
MYSRILVPLDGSPTSLAGLDEAIRLARIEGSTLRLLHVVDELKYAWSFDSLAGCGSDLIPLMQEAGEQILRSAPVPVLLVHALRAGAVAPAASRVAAKA

pLDDT: mean 75.5, std 20.81, range [28.11, 97.56]

Mean predicted aligned error: 10.72 Å

Foldseek 3Di:
DAQEDEQEDPPDPVSVVVLVVVVVVCVVVVHYYEYDYDDDVVVCCPPPCVVVVNSPVVVVVSVVVSVVRQVPRPDDYDDDDPPDPDDPDDDDDDDDDDD

Secondary structure (DSSP, 8-state):
--SEEEEE--S-HHHHHHHHHHHHHHHHHTPEEEEE----THHHHTSHHHHTTTHHHHHHHHHHHHHHHHHTSSS---------TT--PPPP-------

InterPro domains:
  IPR006016 UspA [PF00582] (1-48)
  IPR014729 Rossmann-like alpha/beta/alpha sandwich fold [G3DSA:3.40.50.620] (1-73)

Organism: Variovorax paradoxus (NCBI:txid34073)

Solvent-accessible surface area (backbone atoms only — not comparable to full-atom values): 6385 Å² total; per-residue (Å²): 135,53,70,65,46,80,43,71,44,82,74,44,74,68,35,51,55,50,47,57,52,50,53,53,50,25,67,76,55,71,26,44,71,38,62,45,61,84,84,71,60,70,79,51,63,78,35,71,45,45,78,70,64,60,38,72,57,51,59,60,50,52,51,51,52,43,51,50,50,54,68,69,47,100,57,86,70,66,86,74,83,80,76,66,92,80,65,83,76,78,80,88,78,87,80,85,85,79,136